Protein AF-A0A502CK41-F1 (afdb_monomer)

Mean predicted aligned error: 7.56 Å

Organism: NCBI:txid301154

Sequence (67 aa):
MRGIDPAALRWWIAAAAALAVAVLAGVADWRRKRRVDLDRIGVVDWPTVQMLGLIVAAMLGTIALNA

Solvent-accessible surface area (backbone atoms only — not comparable to full-atom values): 3676 Å² total; per-residue (Å²): 132,84,74,84,47,75,76,22,50,57,27,48,52,51,15,52,51,26,39,50,50,17,51,51,22,49,51,50,42,54,56,52,73,70,47,91,67,83,82,64,79,74,90,66,64,33,68,60,49,19,52,52,18,46,52,51,16,53,52,28,44,53,47,33,75,73,94

Secondary structure (DSSP, 8-state):
-----HHHHHHHHHHHHHHHHHHHHHHHHHHHHT-S-TTS--SS-HHHHHHHHHHHHHHHHHHHHH-

Foldseek 3Di:
DDDQDPVLVVLLVQLVVLQVQLVVLVVVVVVVVVDPDPPPDCPDDSNVSNVVSNVSSVVSVVVSVVD

pLDDT: mean 81.42, std 10.99, range [48.06, 93.38]

Radius of gyration: 15.87 Å; Cα contacts (8 Å, |Δi|>4): 51; chains: 1; bounding box: 35×19×45 Å

Structure (mmCIF, N/CA/C/O backbone):
data_AF-A0A502CK41-F1
#
_entry.id   AF-A0A502CK41-F1
#
loop_
_atom_site.group_PDB
_atom_site.id
_atom_site.type_symbol
_atom_site.label_atom_id
_atom_site.label_alt_id
_atom_site.label_comp_id
_atom_site.label_asym_id
_atom_site.label_entity_id
_atom_site.label_seq_id
_atom_site.pdbx_PDB_ins_code
_atom_site.Cartn_x
_atom_site.Cartn_y
_atom_site.Cartn_z
_atom_site.occupancy
_atom_site.B_iso_or_equiv
_atom_site.auth_seq_id
_atom_site.auth_comp_id
_atom_site.auth_asym_id
_atom_site.auth_atom_id
_atom_site.pdbx_PDB_model_num
ATOM 1 N N . MET A 1 1 ? 15.279 10.881 -22.626 1.00 48.06 1 MET A N 1
ATOM 2 C CA . MET A 1 1 ? 13.997 10.401 -22.071 1.00 48.06 1 MET A CA 1
ATOM 3 C C . MET A 1 1 ? 14.084 8.882 -22.040 1.00 48.06 1 MET A C 1
ATOM 5 O O . MET A 1 1 ? 14.054 8.286 -23.107 1.00 48.06 1 MET A O 1
ATOM 9 N N . ARG A 1 2 ? 14.363 8.270 -20.878 1.00 59.00 2 ARG A N 1
ATOM 10 C CA . ARG A 1 2 ? 14.411 6.801 -20.766 1.00 59.00 2 ARG A CA 1
ATOM 11 C C . ARG A 1 2 ? 12.988 6.282 -20.978 1.00 59.00 2 ARG A C 1
ATOM 13 O O . ARG A 1 2 ? 12.076 6.757 -20.305 1.00 59.00 2 ARG A O 1
ATOM 20 N N . GLY A 1 3 ? 12.804 5.406 -21.964 1.00 63.22 3 GLY A N 1
ATOM 21 C CA . GLY A 1 3 ? 11.553 4.672 -22.123 1.00 63.22 3 GLY A CA 1
ATOM 22 C C . GLY A 1 3 ? 11.287 3.882 -20.847 1.00 63.22 3 GLY A C 1
ATOM 23 O O . GLY A 1 3 ? 12.226 3.442 -20.195 1.00 63.22 3 GLY A O 1
ATOM 24 N N . ILE A 1 4 ? 10.024 3.772 -20.449 1.00 65.12 4 ILE A N 1
ATOM 25 C CA . ILE A 1 4 ? 9.660 2.970 -19.283 1.00 65.12 4 ILE A CA 1
ATOM 26 C C . ILE A 1 4 ? 9.961 1.519 -19.648 1.00 65.12 4 ILE A C 1
ATOM 28 O O . ILE A 1 4 ? 9.252 0.930 -20.464 1.00 65.12 4 ILE A O 1
ATOM 32 N N . ASP A 1 5 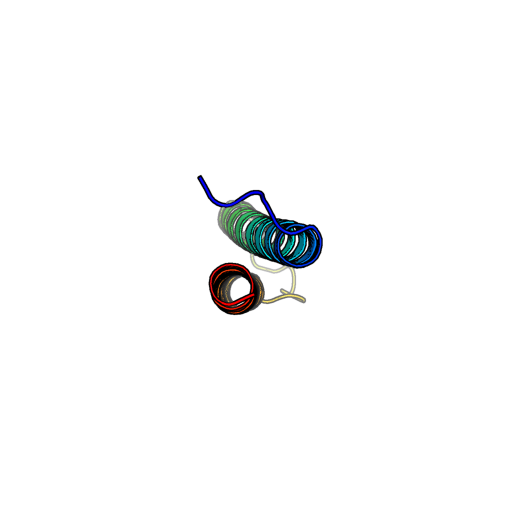? 11.017 0.956 -19.070 1.00 77.25 5 ASP A N 1
ATOM 33 C CA . ASP A 1 5 ? 11.323 -0.450 -19.259 1.00 77.25 5 ASP A CA 1
ATOM 34 C C . ASP A 1 5 ? 10.138 -1.281 -18.740 1.00 77.25 5 ASP A C 1
ATOM 36 O O . ASP A 1 5 ? 9.631 -1.029 -17.639 1.00 77.25 5 ASP A O 1
ATOM 40 N N . PRO A 1 6 ? 9.654 -2.287 -19.492 1.00 76.12 6 PRO A N 1
ATOM 41 C CA . PRO A 1 6 ? 8.512 -3.101 -19.066 1.00 76.12 6 PRO A CA 1
ATOM 42 C C . PRO A 1 6 ? 8.797 -3.816 -17.735 1.00 76.12 6 PRO A C 1
ATOM 44 O O . PRO A 1 6 ? 7.888 -4.098 -16.952 1.00 76.12 6 PRO A O 1
ATOM 47 N N . ALA A 1 7 ? 10.081 -4.048 -17.443 1.00 77.75 7 ALA A N 1
ATOM 48 C CA . ALA A 1 7 ? 10.554 -4.547 -16.164 1.00 77.75 7 ALA A CA 1
ATOM 49 C C . ALA A 1 7 ? 10.392 -3.538 -15.016 1.00 77.75 7 ALA A C 1
ATOM 51 O O . ALA A 1 7 ? 10.084 -3.975 -13.911 1.00 77.75 7 ALA A O 1
ATOM 52 N N . ALA A 1 8 ? 10.555 -2.236 -15.255 1.00 83.31 8 ALA A N 1
ATOM 53 C CA . ALA A 1 8 ? 10.335 -1.184 -14.265 1.00 83.31 8 ALA A CA 1
ATOM 54 C C . ALA A 1 8 ? 8.836 -0.938 -14.025 1.00 83.31 8 ALA A C 1
ATOM 56 O O . ALA A 1 8 ? 8.419 -0.714 -12.888 1.00 83.31 8 ALA A O 1
ATOM 57 N N . LEU A 1 9 ? 7.998 -1.056 -15.065 1.00 87.56 9 LEU A N 1
ATOM 58 C CA . LEU A 1 9 ? 6.549 -0.832 -14.963 1.00 87.56 9 LEU A CA 1
ATOM 59 C C . LEU A 1 9 ? 5.878 -1.750 -13.927 1.00 87.56 9 LEU A C 1
ATOM 61 O O . LEU A 1 9 ? 5.077 -1.279 -13.121 1.00 87.56 9 LEU A O 1
ATOM 65 N N . ARG A 1 10 ? 6.229 -3.044 -13.889 1.00 89.31 10 ARG A N 1
ATOM 66 C CA . ARG A 1 10 ? 5.702 -3.980 -12.871 1.00 89.31 10 ARG A CA 1
ATOM 67 C C . ARG A 1 10 ? 6.066 -3.571 -11.441 1.00 89.31 10 ARG A C 1
ATOM 69 O O . ARG A 1 10 ? 5.240 -3.728 -10.546 1.00 89.31 10 ARG A O 1
ATOM 76 N N . TRP A 1 11 ? 7.262 -3.018 -11.227 1.00 88.69 11 TRP A N 1
ATOM 77 C CA . TRP A 1 11 ? 7.702 -2.557 -9.910 1.00 88.69 11 TRP A CA 1
ATOM 78 C C . TRP A 1 11 ? 6.958 -1.291 -9.491 1.00 88.69 11 TRP A C 1
ATOM 80 O O . TRP A 1 11 ? 6.529 -1.196 -8.344 1.00 88.69 11 TRP A O 1
ATOM 90 N N . TRP A 1 12 ? 6.699 -0.378 -10.430 1.00 88.56 12 TRP A N 1
ATOM 91 C CA . TRP A 1 12 ? 5.847 0.788 -10.193 1.00 88.56 12 TRP A CA 1
ATOM 92 C C . TRP A 1 12 ? 4.399 0.411 -9.862 1.00 88.56 12 TRP A C 1
ATOM 94 O O . TRP A 1 12 ? 3.830 0.967 -8.924 1.00 88.56 12 TRP A O 1
ATOM 104 N N . ILE A 1 13 ? 3.813 -0.563 -10.569 1.00 91.94 13 ILE A N 1
ATOM 105 C CA . ILE A 1 13 ? 2.464 -1.072 -10.265 1.00 91.94 13 ILE A CA 1
ATOM 106 C C . ILE A 1 13 ? 2.429 -1.692 -8.862 1.00 91.94 13 ILE A C 1
ATOM 108 O O . ILE A 1 13 ? 1.524 -1.397 -8.081 1.00 91.94 13 ILE A O 1
ATOM 112 N N . ALA A 1 14 ? 3.426 -2.511 -8.515 1.00 90.38 14 ALA A N 1
ATOM 113 C CA . ALA A 1 14 ? 3.518 -3.122 -7.193 1.00 90.38 14 ALA A CA 1
ATOM 114 C C . ALA A 1 14 ? 3.705 -2.070 -6.082 1.00 90.38 14 ALA A C 1
ATOM 116 O O . ALA A 1 14 ? 3.047 -2.150 -5.044 1.00 90.38 14 ALA A O 1
ATOM 117 N N . ALA A 1 15 ? 4.548 -1.055 -6.307 1.00 90.88 15 ALA A N 1
ATOM 118 C CA . ALA A 1 15 ? 4.750 0.050 -5.372 1.00 90.88 15 ALA A CA 1
ATOM 119 C C . ALA A 1 15 ? 3.457 0.852 -5.156 1.00 90.88 15 ALA A C 1
ATOM 121 O O . ALA A 1 15 ? 3.095 1.146 -4.017 1.00 90.88 15 ALA A O 1
ATOM 122 N N . ALA A 1 16 ? 2.721 1.149 -6.232 1.00 92.06 16 ALA A N 1
ATOM 123 C CA . ALA A 1 16 ? 1.435 1.836 -6.161 1.00 92.06 16 ALA A CA 1
ATOM 124 C C . ALA A 1 16 ? 0.377 1.008 -5.412 1.00 92.06 16 ALA A C 1
ATOM 126 O O . ALA A 1 16 ? -0.373 1.556 -4.605 1.00 92.06 16 ALA A O 1
ATOM 127 N N . ALA A 1 17 ? 0.342 -0.312 -5.622 1.00 92.75 17 ALA A N 1
ATOM 128 C CA . ALA A 1 17 ? -0.547 -1.208 -4.888 1.00 92.75 17 ALA A CA 1
ATOM 129 C C . ALA A 1 17 ? -0.219 -1.236 -3.384 1.00 92.75 17 ALA A C 1
ATOM 131 O O . ALA A 1 17 ? -1.122 -1.112 -2.557 1.00 92.75 17 ALA A O 1
ATOM 132 N N . ALA A 1 18 ? 1.063 -1.326 -3.017 1.00 90.62 18 ALA A N 1
ATOM 133 C CA . ALA A 1 18 ? 1.502 -1.265 -1.622 1.00 90.62 18 ALA A CA 1
ATOM 134 C C . ALA A 1 18 ? 1.158 0.084 -0.966 1.00 90.62 18 ALA A C 1
ATOM 136 O O . ALA A 1 18 ? 0.664 0.125 0.164 1.00 90.62 18 ALA A O 1
ATOM 137 N N . LEU A 1 19 ? 1.333 1.187 -1.701 1.00 90.62 19 LEU A N 1
ATOM 138 C CA . LEU A 1 19 ? 0.937 2.519 -1.252 1.00 90.62 19 LEU A CA 1
ATOM 139 C C . LEU A 1 19 ? -0.580 2.607 -1.028 1.00 90.62 19 LEU A C 1
ATOM 141 O O . LEU A 1 19 ? -1.022 3.130 -0.006 1.00 90.62 19 LEU A O 1
ATOM 145 N N . ALA A 1 20 ? -1.387 2.055 -1.938 1.00 92.75 20 ALA A N 1
ATOM 146 C CA . ALA A 1 20 ? -2.838 2.012 -1.788 1.00 92.75 20 ALA A CA 1
ATOM 147 C C . ALA A 1 20 ? -3.256 1.232 -0.531 1.00 92.75 20 ALA A C 1
ATOM 149 O O . ALA A 1 20 ? -4.118 1.697 0.213 1.00 92.75 20 ALA A O 1
ATOM 150 N N . VAL A 1 21 ? -2.607 0.099 -0.239 1.00 91.62 21 VAL A N 1
ATOM 151 C CA . VAL A 1 21 ? -2.830 -0.658 1.006 1.00 91.62 21 VAL A CA 1
ATOM 152 C C . VAL A 1 21 ? -2.493 0.190 2.235 1.00 91.62 21 VAL A C 1
ATOM 154 O O . VAL A 1 21 ? -3.285 0.230 3.176 1.00 91.62 21 VAL A O 1
ATOM 157 N N . ALA A 1 22 ? -1.375 0.921 2.221 1.00 89.25 22 ALA A N 1
ATOM 158 C CA . ALA A 1 22 ? -0.995 1.799 3.327 1.00 89.25 22 ALA A CA 1
ATOM 159 C C . ALA A 1 22 ? -2.012 2.930 3.560 1.00 89.25 22 ALA A C 1
ATOM 161 O O . ALA A 1 22 ? -2.369 3.232 4.702 1.00 89.25 22 ALA A O 1
ATOM 162 N N . VAL A 1 23 ? -2.524 3.534 2.484 1.00 90.31 23 VAL A N 1
ATOM 163 C CA . VAL A 1 23 ? -3.567 4.565 2.564 1.00 90.31 23 VAL A CA 1
ATOM 164 C C . VAL A 1 23 ? -4.867 3.974 3.106 1.00 90.31 23 VAL A C 1
ATOM 166 O O . VAL A 1 23 ? -5.460 4.545 4.020 1.00 90.31 23 VAL A O 1
ATOM 169 N N . LEU A 1 24 ? -5.295 2.813 2.603 1.00 88.69 24 LEU A N 1
ATOM 170 C CA . LEU A 1 24 ? -6.499 2.131 3.084 1.00 88.69 24 LEU A CA 1
ATOM 171 C C . LEU A 1 24 ? -6.386 1.746 4.562 1.00 88.69 24 LEU A C 1
ATOM 173 O O . LEU A 1 24 ? -7.362 1.898 5.294 1.00 88.69 24 LEU A O 1
ATOM 177 N N . ALA A 1 25 ? -5.207 1.317 5.018 1.00 86.94 25 ALA A N 1
ATOM 178 C CA . ALA A 1 25 ? -4.943 1.032 6.424 1.00 86.94 25 ALA A CA 1
ATOM 179 C C . ALA A 1 25 ? -5.049 2.295 7.295 1.00 86.94 25 ALA A C 1
ATOM 181 O O . ALA A 1 25 ? -5.726 2.275 8.322 1.00 86.94 25 ALA A O 1
ATOM 182 N N . GLY A 1 26 ? -4.483 3.422 6.848 1.00 82.81 26 GLY A N 1
ATOM 183 C CA . GLY A 1 26 ? -4.631 4.710 7.535 1.00 82.81 26 GLY A CA 1
ATOM 184 C C . GLY A 1 26 ? -6.083 5.203 7.583 1.00 82.81 26 GLY A C 1
ATOM 185 O O . GLY A 1 26 ? -6.549 5.692 8.612 1.00 82.81 26 GLY A O 1
ATOM 186 N N . VAL A 1 27 ? -6.841 5.022 6.497 1.00 85.06 27 VAL A N 1
ATOM 187 C CA . VAL A 1 27 ? -8.277 5.346 6.455 1.00 85.06 27 VAL A CA 1
ATOM 188 C C . VAL A 1 27 ? -9.074 4.418 7.373 1.00 85.06 27 VAL A C 1
ATOM 190 O O . VAL A 1 27 ? -9.986 4.880 8.058 1.00 85.06 27 VAL A O 1
ATOM 193 N N . ALA A 1 28 ? -8.744 3.127 7.423 1.00 81.69 28 ALA A N 1
ATOM 194 C CA . ALA A 1 28 ? -9.374 2.172 8.328 1.00 81.69 28 ALA A CA 1
ATOM 195 C C . ALA A 1 28 ? -9.121 2.539 9.799 1.00 81.69 28 ALA A C 1
ATOM 197 O O . ALA A 1 28 ? -10.074 2.549 10.580 1.00 81.69 28 ALA A O 1
ATOM 198 N N . ASP A 1 29 ? -7.893 2.934 10.154 1.00 78.81 29 ASP A N 1
ATOM 199 C CA . ASP A 1 29 ? -7.557 3.443 11.489 1.00 78.81 29 ASP A CA 1
ATOM 200 C C . ASP A 1 29 ? -8.333 4.727 11.820 1.00 78.81 29 ASP A C 1
ATOM 202 O O . ASP A 1 29 ? -8.954 4.836 12.877 1.00 78.81 29 ASP A O 1
ATOM 206 N N . TRP A 1 30 ? -8.402 5.679 10.884 1.00 76.69 30 TRP A N 1
ATOM 207 C CA . TRP A 1 30 ? -9.155 6.920 11.078 1.00 76.69 30 TRP A CA 1
ATOM 208 C C . TRP A 1 30 ? -10.662 6.682 11.240 1.00 76.69 30 TRP A C 1
ATOM 210 O O . TRP A 1 30 ? -11.305 7.279 12.108 1.00 76.69 30 TRP A O 1
ATOM 220 N N . ARG A 1 31 ? -11.239 5.763 10.453 1.00 78.06 31 ARG A N 1
ATOM 221 C CA . ARG A 1 31 ? -12.641 5.339 10.605 1.00 78.06 31 ARG A CA 1
ATOM 222 C C . ARG A 1 31 ? -12.865 4.611 11.925 1.00 78.06 31 ARG A C 1
ATOM 224 O O . ARG A 1 31 ? -13.940 4.764 12.499 1.00 78.06 31 ARG A O 1
ATOM 231 N N . ARG A 1 32 ? -11.882 3.846 12.408 1.00 69.25 32 ARG A N 1
ATOM 232 C CA . ARG A 1 32 ? -11.943 3.153 13.698 1.00 69.25 32 ARG A CA 1
ATOM 233 C C . ARG A 1 32 ? -11.881 4.132 14.868 1.00 69.25 32 ARG A C 1
ATOM 235 O O . ARG A 1 32 ? -12.728 4.042 15.743 1.00 69.25 32 ARG A O 1
ATOM 242 N N . LYS A 1 33 ? -10.988 5.125 14.830 1.00 69.19 33 LYS A N 1
ATOM 243 C CA . LYS A 1 33 ? -10.911 6.215 15.823 1.00 69.19 33 LYS A CA 1
ATOM 244 C C . LYS A 1 33 ? -12.175 7.074 15.883 1.00 69.19 33 LYS A C 1
ATOM 246 O O . LYS A 1 33 ? -12.479 7.644 16.922 1.00 69.19 33 LYS A O 1
ATOM 251 N N . ARG A 1 34 ? -12.924 7.162 14.779 1.00 72.75 34 ARG A N 1
ATOM 252 C CA . ARG A 1 34 ? -14.232 7.838 14.721 1.00 72.75 34 ARG A CA 1
ATOM 253 C C . ARG A 1 34 ? -15.417 6.951 15.126 1.00 72.75 34 ARG A C 1
ATOM 255 O O . ARG A 1 34 ? -16.543 7.445 15.141 1.00 72.75 34 ARG A O 1
ATOM 262 N N . ARG A 1 35 ? -15.216 5.662 15.427 1.00 62.94 35 ARG A N 1
ATOM 263 C CA . ARG A 1 35 ? -16.278 4.783 15.942 1.00 62.94 35 ARG A CA 1
ATOM 264 C C . ARG A 1 35 ? -16.331 4.891 17.469 1.00 62.94 35 ARG A C 1
ATOM 266 O O . ARG A 1 35 ? -15.312 4.787 18.132 1.00 62.94 35 ARG A O 1
ATOM 273 N N . VAL A 1 36 ? -17.546 5.058 17.991 1.00 63.00 36 VAL A N 1
ATOM 274 C CA . VAL A 1 36 ? -17.898 5.164 19.424 1.00 63.00 36 VAL A CA 1
ATOM 275 C C . VAL A 1 36 ? -17.684 3.851 20.198 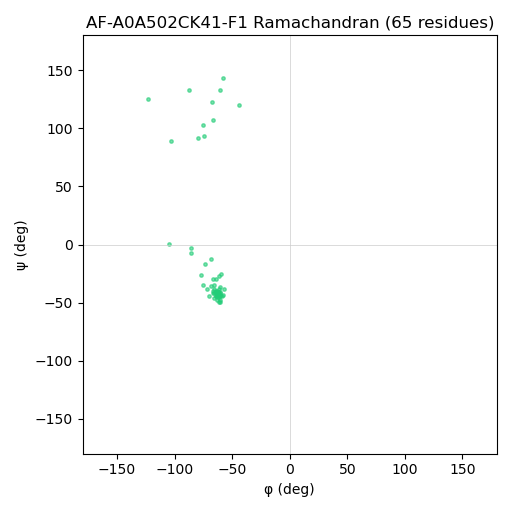1.00 63.00 36 VAL A C 1
ATOM 277 O O . VAL A 1 36 ? -17.695 3.845 21.422 1.00 63.00 36 VAL A O 1
ATOM 280 N N . ASP A 1 37 ? -17.465 2.739 19.496 1.00 64.62 37 ASP A N 1
ATOM 281 C CA . ASP A 1 37 ? -17.4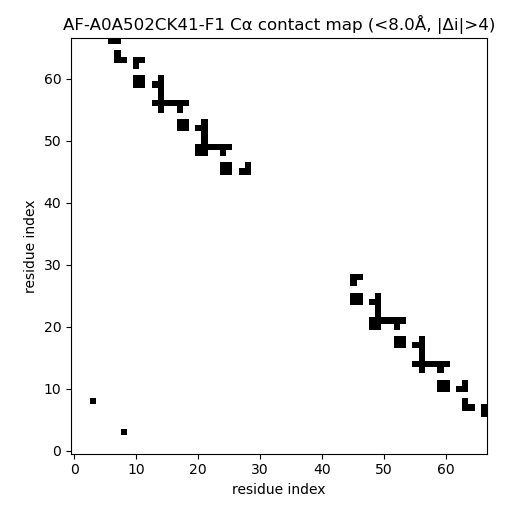76 1.396 20.073 1.00 64.62 37 ASP A CA 1
ATOM 282 C C . ASP A 1 37 ? -16.047 0.853 20.257 1.00 64.62 37 ASP A C 1
ATOM 284 O O . ASP A 1 37 ? -15.456 0.263 19.344 1.00 64.62 37 ASP A O 1
ATOM 288 N N . LEU A 1 38 ? -15.468 1.138 21.429 1.00 60.19 38 LEU A N 1
ATOM 289 C CA . LEU A 1 38 ? -14.102 0.758 21.816 1.00 60.19 38 LEU A CA 1
ATOM 290 C C . LEU A 1 38 ? -13.965 -0.741 22.140 1.00 60.19 38 LEU A C 1
ATOM 292 O O . LEU A 1 38 ? -12.850 -1.260 22.145 1.00 60.19 38 LEU A O 1
ATOM 296 N N . ASP A 1 39 ? -15.088 -1.430 22.367 1.00 65.56 39 ASP A N 1
ATOM 297 C CA . ASP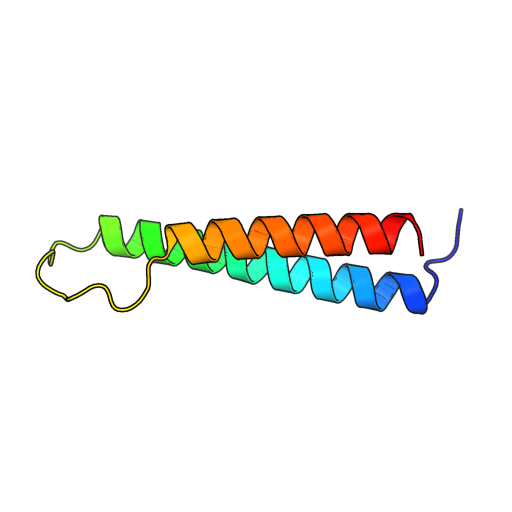 A 1 39 ? -15.139 -2.811 22.868 1.00 65.56 39 ASP A CA 1
ATOM 298 C C . ASP A 1 39 ? -15.019 -3.867 21.756 1.00 65.56 39 ASP A C 1
ATOM 300 O O . ASP A 1 39 ? -14.867 -5.068 21.995 1.00 65.56 39 ASP A O 1
ATOM 304 N N . ARG A 1 40 ? -15.029 -3.435 20.489 1.00 65.31 40 ARG A N 1
ATOM 305 C CA . ARG A 1 40 ? -14.802 -4.333 19.358 1.00 65.31 40 ARG A CA 1
ATOM 306 C C . ARG A 1 40 ? -13.312 -4.669 19.263 1.00 65.31 40 ARG A C 1
ATOM 308 O O . ARG A 1 40 ? -12.515 -3.861 18.770 1.00 65.31 40 ARG A O 1
ATOM 315 N N . ILE A 1 41 ? -12.962 -5.880 19.712 1.00 64.00 41 ILE A N 1
ATOM 316 C CA . ILE A 1 41 ? -11.601 -6.441 19.704 1.00 64.00 41 ILE A CA 1
ATOM 317 C C . ILE A 1 41 ? -10.929 -6.152 18.360 1.00 64.00 41 ILE A C 1
ATOM 319 O O . ILE A 1 41 ? -11.404 -6.531 17.286 1.00 64.00 41 ILE A O 1
ATOM 323 N N . GLY A 1 42 ? -9.811 -5.433 18.424 1.00 66.69 42 GLY A N 1
ATOM 324 C CA . GLY A 1 42 ? -9.007 -5.121 17.255 1.00 66.69 42 GLY A CA 1
ATOM 325 C C . GLY A 1 42 ? -8.237 -6.320 16.786 1.00 66.69 42 GLY A C 1
ATOM 326 O O . GLY A 1 42 ? -7.133 -6.532 17.257 1.00 66.69 42 GLY A O 1
ATOM 327 N N . VAL A 1 43 ? -8.801 -7.067 15.845 1.00 69.94 43 VAL A N 1
ATOM 328 C CA . VAL A 1 43 ? -8.111 -8.220 15.253 1.00 69.94 43 VAL A CA 1
ATOM 329 C C . VAL A 1 43 ? -6.887 -7.780 14.439 1.00 69.94 43 VAL A C 1
ATOM 331 O O . VAL A 1 43 ? -5.912 -8.515 14.345 1.00 69.94 43 VAL A O 1
ATOM 334 N N . VAL A 1 44 ? -6.922 -6.572 13.867 1.00 74.44 44 VAL A N 1
ATOM 335 C CA . VAL A 1 44 ? -5.860 -6.035 13.008 1.00 74.44 44 VAL A CA 1
ATOM 336 C C . VAL A 1 44 ? -5.357 -4.709 13.567 1.00 74.44 44 VAL A C 1
ATOM 338 O O . VAL A 1 44 ? -6.143 -3.775 13.770 1.00 74.44 44 VAL A O 1
ATOM 341 N N . ASP A 1 45 ? -4.045 -4.627 13.787 1.00 80.75 45 ASP A N 1
ATOM 342 C CA . ASP A 1 45 ? -3.359 -3.376 14.094 1.00 80.75 45 ASP A CA 1
ATOM 343 C C . ASP A 1 45 ? -3.127 -2.581 12.800 1.00 80.75 45 ASP A C 1
ATOM 345 O O . ASP A 1 45 ? -2.161 -2.783 12.061 1.00 80.75 45 ASP A O 1
ATOM 349 N N . TRP A 1 46 ? -4.082 -1.706 12.484 1.00 83.56 46 TRP A N 1
ATOM 350 C CA . TRP A 1 46 ? -4.064 -0.871 11.281 1.00 83.56 46 TRP A CA 1
ATOM 351 C C . TRP A 1 46 ? -2.811 0.014 11.147 1.00 83.56 46 TRP A C 1
ATOM 353 O O . TRP A 1 46 ? -2.308 0.115 10.025 1.00 83.56 46 TRP A O 1
ATOM 363 N N . PRO A 1 47 ? -2.256 0.601 12.229 1.00 84.38 47 PRO A N 1
ATOM 364 C CA . PRO A 1 47 ? -0.979 1.311 12.169 1.00 84.38 47 PRO A CA 1
ATOM 365 C C . PRO A 1 47 ? 0.180 0.430 11.684 1.00 84.38 47 PRO A C 1
ATOM 367 O O . PRO A 1 47 ? 0.934 0.854 10.808 1.00 84.38 47 PRO A O 1
ATOM 370 N N . THR A 1 48 ? 0.297 -0.812 12.169 1.00 85.38 48 THR A N 1
ATOM 371 C CA . THR A 1 48 ? 1.327 -1.751 11.693 1.00 85.38 48 THR A CA 1
ATOM 372 C C . THR A 1 48 ? 1.154 -2.073 10.209 1.00 85.38 48 THR A C 1
ATOM 374 O O . THR A 1 48 ? 2.130 -2.050 9.460 1.00 85.38 48 THR A O 1
ATOM 377 N N . VAL A 1 49 ? -0.079 -2.308 9.743 1.00 88.56 49 VAL A N 1
ATOM 378 C CA . VAL A 1 49 ? -0.350 -2.551 8.311 1.00 88.56 49 VAL A CA 1
ATOM 379 C C . VAL A 1 49 ? 0.025 -1.335 7.462 1.00 88.56 49 VAL A C 1
ATOM 381 O O . VAL A 1 49 ? 0.621 -1.489 6.396 1.00 88.56 49 VAL A O 1
ATOM 384 N N . GLN A 1 50 ? -0.277 -0.124 7.937 1.00 88.81 50 GLN A N 1
ATOM 385 C CA . GLN A 1 50 ? 0.121 1.109 7.265 1.00 88.81 50 GLN A CA 1
ATOM 386 C C . GLN A 1 50 ? 1.646 1.227 7.172 1.00 88.81 50 GLN A C 1
ATOM 388 O O . GLN A 1 50 ? 2.171 1.469 6.085 1.00 88.81 50 GLN A O 1
ATOM 393 N N . MET A 1 51 ? 2.359 1.020 8.282 1.00 92.50 51 MET A N 1
ATOM 394 C CA . MET A 1 51 ? 3.820 1.089 8.327 1.00 92.50 51 MET A CA 1
ATOM 395 C C . MET A 1 51 ? 4.461 0.060 7.387 1.00 92.50 51 MET A C 1
ATOM 397 O O . MET A 1 51 ? 5.318 0.417 6.581 1.00 92.50 51 MET A O 1
ATOM 401 N N . LEU A 1 52 ? 4.010 -1.198 7.432 1.00 91.06 52 LEU A N 1
ATOM 402 C CA . LEU A 1 52 ? 4.499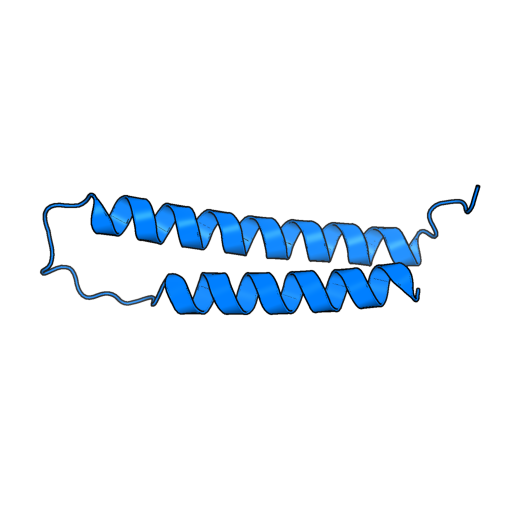 -2.257 6.547 1.00 91.06 52 LEU A CA 1
ATOM 403 C C . LEU A 1 52 ? 4.213 -1.944 5.073 1.00 91.06 52 LEU A C 1
ATOM 405 O O . LEU A 1 52 ? 5.094 -2.118 4.233 1.00 91.06 52 LEU A O 1
ATOM 409 N N . GLY A 1 53 ? 3.023 -1.426 4.755 1.00 87.94 53 GLY A N 1
ATOM 410 C CA . GLY A 1 53 ? 2.674 -1.007 3.397 1.00 87.94 53 GLY A CA 1
ATOM 411 C C . GLY A 1 53 ? 3.586 0.103 2.866 1.00 87.94 53 GLY A C 1
ATOM 412 O O . GLY A 1 53 ? 4.032 0.032 1.722 1.00 87.94 53 GLY A O 1
ATOM 413 N N . LEU A 1 54 ? 3.930 1.088 3.704 1.00 90.81 54 LEU A N 1
ATOM 414 C CA . LEU A 1 54 ? 4.871 2.155 3.343 1.00 90.81 54 LEU A CA 1
ATOM 415 C C . LEU A 1 54 ? 6.294 1.628 3.130 1.00 90.81 54 LEU A C 1
ATOM 417 O O . LEU A 1 54 ? 6.945 2.027 2.165 1.00 90.81 54 LEU A O 1
ATOM 421 N N . ILE A 1 55 ? 6.764 0.714 3.984 1.00 93.38 55 ILE A N 1
ATOM 422 C CA . ILE A 1 55 ? 8.085 0.085 3.835 1.00 93.38 55 ILE A CA 1
ATOM 423 C C . ILE A 1 55 ? 8.157 -0.670 2.505 1.00 93.38 55 ILE A C 1
ATOM 425 O O . ILE A 1 55 ? 9.082 -0.455 1.723 1.00 93.38 55 ILE A O 1
ATOM 429 N N . VAL A 1 56 ? 7.155 -1.501 2.209 1.00 92.06 56 VAL A N 1
ATOM 430 C CA . VAL A 1 56 ? 7.095 -2.261 0.953 1.00 92.06 56 VAL A CA 1
ATOM 431 C C . VAL A 1 56 ? 7.029 -1.322 -0.255 1.00 92.06 56 VAL A C 1
ATOM 433 O O . VAL A 1 56 ? 7.756 -1.532 -1.225 1.00 92.06 56 VAL A O 1
ATOM 436 N N . ALA A 1 57 ? 6.225 -0.255 -0.195 1.00 89.81 57 ALA A N 1
ATOM 437 C CA . ALA A 1 57 ? 6.150 0.739 -1.264 1.00 89.81 57 ALA A CA 1
ATOM 438 C C . ALA A 1 57 ? 7.506 1.426 -1.515 1.00 89.81 57 ALA A C 1
ATOM 440 O O . ALA A 1 57 ? 7.920 1.563 -2.667 1.00 89.81 57 ALA A O 1
ATOM 441 N N . ALA A 1 58 ? 8.229 1.800 -0.454 1.00 91.50 58 ALA A N 1
ATOM 442 C CA . ALA A 1 58 ? 9.553 2.413 -0.555 1.00 91.50 58 ALA A CA 1
ATOM 443 C C . ALA A 1 58 ? 10.602 1.451 -1.141 1.00 91.50 58 ALA A C 1
ATOM 445 O O . ALA A 1 58 ? 11.393 1.845 -2.004 1.00 91.50 58 ALA A O 1
ATOM 446 N N . MET A 1 59 ? 10.588 0.179 -0.729 1.00 93.06 59 MET A N 1
ATOM 447 C CA . MET A 1 59 ? 11.480 -0.847 -1.280 1.00 93.06 59 MET A CA 1
ATOM 448 C C . MET A 1 59 ? 11.214 -1.067 -2.771 1.00 93.06 59 MET A C 1
ATOM 450 O O . MET A 1 59 ? 12.144 -1.039 -3.573 1.00 93.06 59 MET A O 1
ATOM 454 N N . LEU A 1 60 ? 9.946 -1.221 -3.161 1.00 90.12 60 LEU A N 1
ATOM 455 C CA . LEU A 1 60 ? 9.561 -1.435 -4.557 1.00 90.12 60 LEU A CA 1
ATOM 456 C C . LEU A 1 60 ? 9.866 -0.218 -5.434 1.00 90.12 60 LEU A C 1
ATOM 458 O O . LEU A 1 60 ? 10.337 -0.391 -6.553 1.00 90.12 60 LEU A O 1
ATOM 462 N N . GLY A 1 61 ? 9.669 1.001 -4.921 1.00 88.06 61 GLY A N 1
ATOM 463 C CA . GLY A 1 61 ? 10.070 2.228 -5.612 1.00 88.06 61 GLY A CA 1
ATOM 464 C C . GLY A 1 61 ? 11.585 2.314 -5.813 1.00 88.06 61 GLY A C 1
ATOM 465 O O . GLY A 1 61 ? 12.043 2.659 -6.897 1.00 88.06 61 GLY A O 1
ATOM 466 N N . THR A 1 62 ? 12.371 1.917 -4.808 1.00 90.81 62 THR A N 1
ATOM 467 C CA . THR A 1 62 ? 13.839 1.856 -4.921 1.00 90.81 62 THR A CA 1
ATOM 468 C C . THR A 1 62 ? 14.274 0.841 -5.979 1.00 90.81 62 THR A C 1
ATOM 470 O O . THR A 1 62 ? 15.130 1.146 -6.807 1.00 90.81 62 THR A O 1
ATOM 473 N N . ILE A 1 63 ? 13.649 -0.342 -6.006 1.00 88.31 63 ILE A N 1
ATOM 474 C CA . ILE A 1 63 ? 13.899 -1.356 -7.040 1.00 88.31 63 ILE A CA 1
ATOM 475 C C . ILE A 1 63 ? 13.510 -0.814 -8.419 1.00 88.31 63 ILE A C 1
ATOM 477 O O . ILE A 1 63 ? 14.279 -0.968 -9.354 1.00 88.31 63 ILE A O 1
ATOM 481 N N . ALA A 1 64 ? 12.366 -0.138 -8.547 1.00 87.06 64 ALA A N 1
ATOM 482 C CA . ALA A 1 64 ? 11.899 0.429 -9.811 1.00 87.06 64 ALA A CA 1
ATOM 483 C C . ALA A 1 64 ? 12.816 1.530 -10.368 1.00 87.06 64 ALA A C 1
ATOM 485 O O . ALA A 1 64 ? 12.871 1.714 -11.579 1.00 87.06 64 ALA A O 1
ATOM 486 N N . LEU A 1 65 ? 13.511 2.270 -9.496 1.00 85.81 65 LEU A N 1
ATOM 487 C CA . LEU A 1 65 ? 14.484 3.297 -9.885 1.00 85.81 65 LEU A CA 1
ATOM 488 C C . LEU A 1 65 ? 15.829 2.712 -10.336 1.00 85.81 65 LEU A C 1
ATOM 490 O O . LEU A 1 65 ? 16.546 3.371 -11.087 1.00 85.81 65 LEU A O 1
ATOM 494 N N . ASN A 1 66 ? 16.178 1.519 -9.850 1.00 83.62 66 ASN A N 1
ATOM 495 C CA . ASN A 1 66 ? 17.439 0.836 -10.148 1.00 83.62 66 ASN A CA 1
ATOM 496 C C . ASN A 1 66 ? 17.278 -0.343 -11.133 1.00 83.62 66 ASN A C 1
ATOM 498 O O . ASN A 1 66 ? 18.255 -1.036 -11.414 1.00 83.62 66 ASN A O 1
ATOM 502 N N . ALA A 1 67 ? 16.052 -0.595 -11.598 1.00 73.94 67 ALA A N 1
ATOM 503 C CA . ALA A 1 67 ? 15.703 -1.583 -12.619 1.00 73.94 67 ALA A CA 1
ATOM 504 C C . ALA A 1 67 ? 15.814 -0.979 -14.019 1.00 73.94 67 ALA A C 1
ATOM 506 O O . ALA A 1 67 ? 16.159 -1.762 -14.931 1.00 73.94 67 ALA A O 1
#

=== Feature glossary ===
The record interleaves many kinds of information about one protein. Here is each kind framed as the question it answers.

Q: What known structures does this most resemble?
A: Structural nearest neighbors (via Foldseek easy-search vs the PDB). Reported per hit: target PDB id, E-value, and alignment TM-score. A TM-score above ~0.5 is the conventional threshold for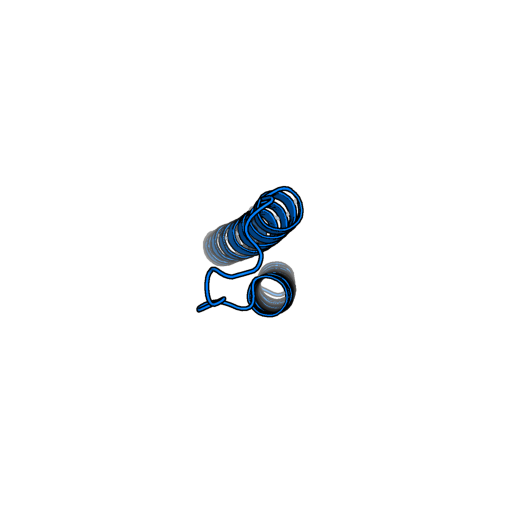 'same fold'.

Q: Where is each backbone atom in 3D?
A: The mmCIF table is the protein's shape written out atom by atom. For each backbone N, Cα, C, and carbonyl O, it records an (x, y, z) coordinate triple in Å plus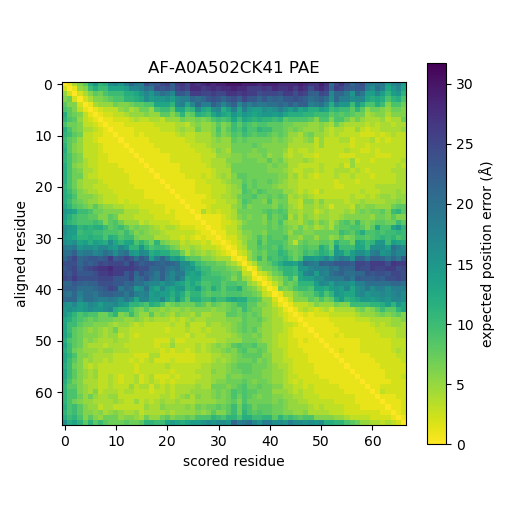 the residue type, chain letter, and residue number.

Q: What are the backbone torsion angles?
A: The φ/ψ torsion pair specifies the backbone conformation at each residue. φ rotates about the N–Cα bond, ψ about the Cα–C bond. Steric clashes forbid most of the (φ, ψ) plane — the allowed regions (α-helix basin, β-sheet basin, left-handed helix) are the Ramachandran-allowed regions.

Q: Which residues are buried vs exposed?
A: Solvent-accessible surface area (SASA) is the area in Å² traced out by the centre of a 1.4 Å probe sphere (a water molecule) rolled over the protein's van der Waals surface (Shrake–Rupley / Lee–Richards construction). Buried residues have near-zero SASA; fully exposed residues can exceed 200 Å². The total SASA scales roughly with the number of surface residues.

Q: How confident is the AlphaFold model at each residue?
A: pLDDT is the predicted lDDT-Cα score: AlphaFold's confidence that the local environment of each residue (all inter-atomic distances within 15 Å) is correctly placed. It is a per-residue number between 0 and 100, with higher meaning more reliable.

Q: What does the local fold look like, residue by residue?
A: 3Di is Foldseek's structural alphabet. Each residue is assigned one of twenty discrete states based on how its Cα sits relative to its spatial (not sequential) neighbors. Aligning 3Di strings finds structural homologs roughly as well as full 3D superposition, but orders of magnitude faster.

Q: How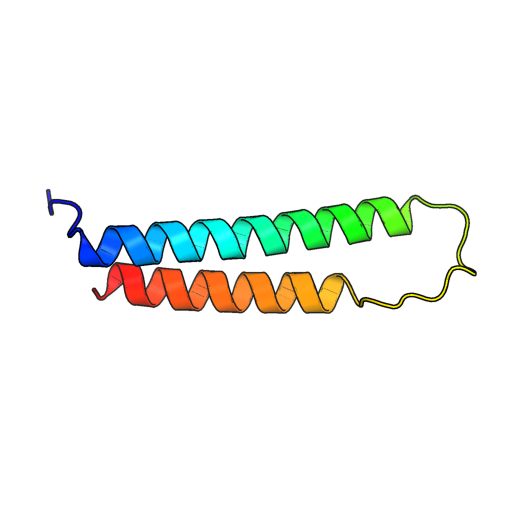 big and how compact is the whole molecule?
A: Radius of gyration (Rg) is the root-mean-square distance of Cα atoms from their centroid — a single number for overall size and compactness. A globular domain of N residues has Rg ≈ 2.2·N^0.38 Å; an extended or disordered chain has a much larger Rg. The Cα contact count is the number of residue pairs whose Cα atoms are within 8 Å and are more than four positions apart in sequence — a standard proxy for tertiary packing density. The bounding box is the smallest axis-aligned box enclosing all Cα atoms.

Q: Which residues are in helices, strands, or loops?
A: DSSP 8-state secondary structure assigns each residue one of H (α-helix), G (3₁₀-helix), I (π-helix), E (extended β-strand), B (isolated β-bridge), T (hydrogen-bonded turn), S (bend), or '-' (coil). The assignment is computed from backbone hydrogen-bond geometry via the Kabsch–Sander algorithm.

Q: How mobile is each atom in the crystal?
A: Crystallographic B-factors measure how much each atom's electron density is sme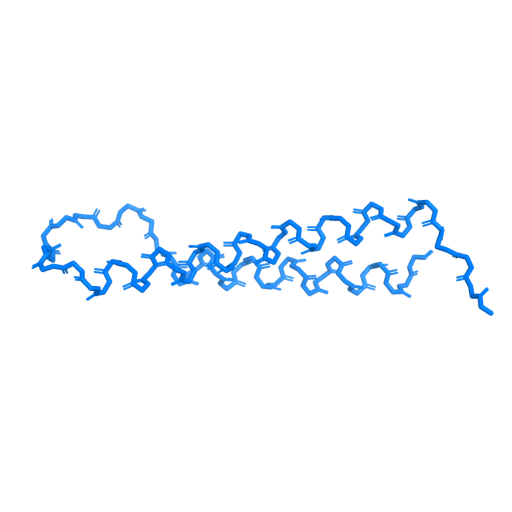ared out, in Å². They rise in mobile loops and surface residues and fall in the buried interior. In AlphaFold models this column is repurposed to hold pLDDT instead.

Q: What if only a Cα trace is available?
A: P-SEA three-state annotation labels each residue as helix, strand, or coil based purely on the geometry of the Cα trace. It serves as a fallback when the full backbone (and thus DSSP) is unavailable.

Q: What family and function is it annotated with?
A: Database cross-references. InterPro integrates a dozen domain/family signature databases into unified entries with residue-range hits. GO terms attach function/process/location labels with evidence codes. CATH codes position the fold in a four-level structural taxonomy. Organism is the NCBI-taxonomy species name.

Q: Are the domains correctly placed relative to each other?
A: Predicted Aligned Error (PAE) is an AlphaFold confidence matrix: entry (i, j) is the expected error in the position of residue j, in ångströms, when the prediction is superimposed on the true structure at residue i. Low PAE within a block of residues means that block is internally rigid and well-predicted; high PAE between two blocks means their relative placement is uncertain even if each block individually is confident.

Q: What do the diagnostic plots show?
A: Three diagnostic plots accompany the record. The Cα contact map visualizes the tertiary structure as a 2D adjacency matrix (8 Å cutoff, sequence-local contacts suppressed). The Ramachandran plot shows the distribution of backbone (φ, ψ) torsions, with points in the α and β basins reflecting secondary structure content. The PAE plot shows AlphaFold's inter-residue confidence as a color matrix.

Q: What is the amino-acid chain?
A: Primary structure: the covalent order of the twenty standard amino acids along the backbone. Two proteins with the same sequence will (almost always) fold to the same structure; two with 30% identity often share a fold but not the details.

Q: What do the rendered images show?
A: The six renders are orthographic views along the three Cartesian axes in both directions. Representation (cartoon, sticks, or surface) and color scheme (sequence-rainbow or by-chain) vary across proteins so the training set covers all the common visualization conventions.